Protein AF-Q93EH0-F1 (afdb_monomer_lite)

pLDDT: mean 97.56, std 3.27, range [65.31, 98.75]

Sequence (112 aa):
GHLRIEVIVDENNVIQAAFLTSTLWRGLETIVKNRDPRDAGFIVQRICGVCTYSHYKAGITAVENALGIKPPLNAILTRTLMNISLFLHDHAVHFYTLHGLDWCDITSALKL

Structure (mmCIF, N/CA/C/O backbone):
data_AF-Q93EH0-F1
#
_entry.id   AF-Q93EH0-F1
#
loop_
_atom_site.group_PDB
_atom_site.id
_atom_site.type_symbol
_atom_site.label_atom_id
_atom_site.label_alt_id
_atom_site.label_comp_id
_atom_site.label_asym_id
_atom_site.label_entity_id
_atom_site.label_seq_id
_atom_site.pdbx_PDB_ins_code
_atom_site.Cartn_x
_atom_site.Cartn_y
_atom_site.Cartn_z
_atom_site.occupancy
_atom_site.B_iso_or_equiv
_atom_site.auth_seq_id
_atom_site.auth_comp_id
_atom_site.auth_asym_id
_atom_site.auth_atom_id
_atom_site.pdbx_PDB_model_num
ATOM 1 N N . GLY A 1 1 ? -0.797 -1.488 -9.499 1.00 96.19 1 GLY A N 1
ATOM 2 C CA . GLY A 1 1 ? -1.873 -0.513 -9.787 1.00 96.19 1 GLY A CA 1
ATOM 3 C C . GLY A 1 1 ? -1.893 -0.230 -11.274 1.00 96.19 1 GLY A C 1
ATOM 4 O O . GLY A 1 1 ? -1.385 -1.061 -12.011 1.00 96.19 1 GLY A O 1
ATOM 5 N N . HIS A 1 2 ? -2.426 0.912 -11.709 1.00 98.19 2 HIS A N 1
ATOM 6 C CA . HIS A 1 2 ? -2.367 1.319 -13.118 1.00 98.19 2 HIS A CA 1
ATOM 7 C C . HIS A 1 2 ? -1.693 2.682 -13.224 1.00 98.19 2 HIS A C 1
ATOM 9 O O . HIS A 1 2 ? -2.154 3.655 -12.623 1.00 98.19 2 HIS A O 1
ATOM 15 N N . LEU A 1 3 ? -0.585 2.719 -13.955 1.00 98.25 3 LEU A N 1
ATOM 16 C CA . LEU A 1 3 ? 0.229 3.903 -14.164 1.00 98.25 3 LEU A CA 1
ATOM 17 C C . LEU A 1 3 ? 0.721 3.892 -15.609 1.00 98.25 3 LEU A C 1
ATOM 19 O O . LEU A 1 3 ? 1.171 2.855 -16.093 1.00 98.25 3 LEU A O 1
ATOM 23 N N . ARG A 1 4 ? 0.627 5.035 -16.285 1.00 98.38 4 ARG A N 1
ATOM 24 C CA . ARG A 1 4 ? 1.237 5.272 -17.594 1.00 98.38 4 ARG A CA 1
ATOM 25 C C . ARG A 1 4 ? 2.307 6.343 -17.435 1.00 98.38 4 ARG A C 1
ATOM 27 O O . ARG A 1 4 ? 2.030 7.395 -16.860 1.00 98.38 4 ARG A O 1
ATOM 34 N N . ILE A 1 5 ? 3.502 6.060 -17.942 1.00 98.38 5 ILE A N 1
ATOM 35 C CA . ILE A 1 5 ? 4.621 7.000 -17.989 1.00 98.38 5 ILE A CA 1
ATOM 36 C C . ILE A 1 5 ? 5.030 7.162 -19.452 1.00 98.38 5 ILE A C 1
ATOM 38 O O . ILE A 1 5 ? 5.207 6.169 -20.154 1.00 98.38 5 ILE A O 1
ATOM 42 N N . GLU A 1 6 ? 5.155 8.405 -19.901 1.00 98.56 6 GLU A N 1
ATOM 43 C CA . GLU A 1 6 ? 5.656 8.773 -21.227 1.00 98.56 6 GLU A CA 1
ATOM 44 C C . GLU A 1 6 ? 6.868 9.680 -21.062 1.00 98.56 6 GLU A C 1
ATOM 46 O O . GLU A 1 6 ? 6.897 10.508 -20.152 1.00 98.56 6 GLU A O 1
ATOM 51 N N . VAL A 1 7 ? 7.863 9.541 -21.933 1.00 98.56 7 VAL A N 1
ATOM 52 C CA . VAL A 1 7 ? 9.077 10.360 -21.894 1.00 98.56 7 VAL A CA 1
ATOM 53 C C . VAL A 1 7 ? 9.411 10.892 -23.280 1.00 98.56 7 VAL A C 1
ATOM 55 O O . VAL A 1 7 ? 9.182 10.214 -24.280 1.00 98.56 7 VAL A O 1
ATOM 58 N N . ILE A 1 8 ? 9.960 12.104 -23.330 1.00 98.62 8 ILE A N 1
ATOM 59 C CA . ILE A 1 8 ? 10.605 12.659 -24.523 1.00 98.62 8 ILE A CA 1
ATOM 60 C C . ILE A 1 8 ? 12.105 12.499 -24.317 1.00 98.62 8 ILE A C 1
ATOM 62 O O . ILE A 1 8 ? 12.627 12.934 -23.290 1.00 98.62 8 ILE A O 1
ATOM 66 N N . VAL A 1 9 ? 12.779 11.878 -25.280 1.00 98.56 9 VAL A N 1
ATOM 67 C CA . VAL A 1 9 ? 14.231 11.677 -25.269 1.00 98.56 9 VAL A CA 1
ATOM 68 C C . VAL A 1 9 ? 14.882 12.478 -26.389 1.00 98.56 9 VAL A C 1
ATOM 70 O O . VAL A 1 9 ? 14.271 12.673 -27.442 1.00 98.56 9 VAL A O 1
ATOM 73 N N . ASP A 1 10 ? 16.095 12.966 -26.152 1.00 98.19 10 ASP A N 1
ATOM 74 C CA . ASP A 1 10 ? 16.908 13.595 -27.193 1.00 98.19 10 ASP A CA 1
ATOM 75 C C . ASP A 1 10 ? 17.671 12.563 -28.047 1.00 98.19 10 ASP A C 1
ATOM 77 O O . ASP A 1 10 ? 17.573 11.349 -27.854 1.00 98.19 10 ASP A O 1
ATOM 81 N N . GLU A 1 11 ? 18.461 13.063 -28.998 1.00 98.19 11 GLU A N 1
ATOM 82 C CA . GLU A 1 11 ? 19.335 12.274 -29.876 1.00 98.19 11 GLU A CA 1
ATOM 83 C C . GLU A 1 11 ? 20.427 11.471 -29.143 1.00 98.19 11 GLU A C 1
ATOM 85 O O . GLU A 1 11 ? 20.978 10.531 -29.714 1.00 98.19 11 GLU A O 1
ATOM 90 N N . ASN A 1 12 ? 20.701 11.785 -27.872 1.00 98.31 12 ASN A N 1
ATOM 91 C CA . ASN A 1 12 ? 21.665 11.091 -27.016 1.00 98.31 12 ASN A CA 1
ATOM 92 C C . ASN A 1 12 ? 20.985 10.149 -26.001 1.00 98.31 12 ASN A C 1
ATOM 94 O O . ASN A 1 12 ? 21.639 9.682 -25.067 1.00 98.31 12 ASN A O 1
ATOM 98 N N . ASN A 1 13 ? 19.694 9.838 -26.182 1.00 98.00 13 ASN A N 1
ATOM 99 C CA . ASN A 1 13 ? 18.872 9.018 -25.281 1.00 98.00 13 ASN A CA 1
ATOM 100 C C . ASN A 1 13 ? 18.711 9.590 -23.858 1.00 98.00 13 ASN A C 1
ATOM 102 O O . ASN A 1 13 ? 18.437 8.842 -22.915 1.00 98.00 13 ASN A O 1
ATOM 106 N N . VAL A 1 14 ? 18.850 10.904 -23.677 1.00 98.44 14 VAL A N 1
ATOM 107 C CA . VAL A 1 14 ? 18.612 11.560 -22.384 1.00 98.44 14 VAL A CA 1
ATOM 108 C C . VAL A 1 14 ? 17.152 11.992 -22.296 1.00 98.44 14 VAL A C 1
ATOM 110 O O . VAL A 1 14 ? 16.618 12.611 -23.214 1.00 98.44 14 VAL A O 1
ATOM 113 N N . ILE A 1 15 ? 16.494 11.674 -21.177 1.00 98.50 15 ILE A N 1
ATOM 114 C CA . ILE A 1 15 ? 15.118 12.107 -20.901 1.00 98.50 15 ILE A CA 1
ATOM 115 C C . ILE A 1 15 ? 15.095 13.631 -20.730 1.00 98.50 15 ILE A C 1
ATOM 117 O O . ILE A 1 15 ? 15.681 14.163 -19.791 1.00 98.50 15 ILE A O 1
ATOM 121 N N . GLN A 1 16 ? 14.367 14.319 -21.606 1.00 98.50 16 GLN A N 1
ATOM 122 C CA . GLN A 1 16 ? 14.169 15.772 -21.592 1.00 98.50 16 GLN A CA 1
ATOM 123 C C . GLN A 1 16 ? 12.863 16.174 -20.895 1.00 98.50 16 GLN A C 1
ATOM 125 O O . GLN A 1 16 ? 12.756 17.254 -20.317 1.00 98.50 16 GLN A O 1
ATOM 130 N N . ALA A 1 17 ? 11.858 15.296 -20.932 1.00 98.44 17 ALA A N 1
ATOM 131 C CA . ALA A 1 17 ? 10.591 15.475 -20.233 1.00 98.44 17 ALA A CA 1
ATOM 132 C C . ALA A 1 17 ? 9.963 14.121 -19.889 1.00 98.44 17 ALA A C 1
ATOM 134 O O . ALA A 1 17 ? 10.140 13.148 -20.622 1.00 98.44 17 ALA A O 1
ATOM 135 N N . ALA A 1 18 ? 9.195 14.080 -18.800 1.00 98.44 18 ALA A N 1
ATOM 136 C CA . ALA A 1 18 ? 8.446 12.909 -18.362 1.00 98.44 18 ALA A CA 1
ATOM 137 C C . ALA A 1 18 ? 7.014 13.303 -17.982 1.00 98.44 18 ALA A C 1
ATOM 139 O O . ALA A 1 18 ? 6.791 14.299 -17.292 1.00 98.44 18 ALA A O 1
ATOM 140 N N . PHE A 1 19 ? 6.049 12.498 -18.407 1.00 98.31 19 PHE A N 1
ATOM 141 C CA . PHE A 1 19 ? 4.626 12.673 -18.146 1.00 98.31 19 PHE A CA 1
ATOM 142 C C . PHE A 1 19 ? 4.106 11.443 -17.417 1.00 98.31 19 PHE A C 1
ATOM 144 O O . PHE A 1 19 ? 4.358 10.312 -17.831 1.00 98.31 19 PHE A O 1
ATOM 151 N N . LEU A 1 20 ? 3.361 11.660 -16.335 1.00 98.12 20 LEU A N 1
ATOM 152 C CA . LEU A 1 20 ? 2.817 10.600 -15.496 1.00 98.12 20 LEU A CA 1
ATOM 153 C C . LEU A 1 20 ? 1.295 10.717 -15.446 1.00 98.12 20 LEU A C 1
ATOM 155 O O . LEU A 1 20 ? 0.757 11.748 -15.052 1.00 98.12 20 LEU A O 1
ATOM 159 N N . THR A 1 21 ? 0.604 9.646 -15.833 1.00 98.25 21 THR A N 1
ATOM 160 C CA . THR A 1 21 ? -0.860 9.574 -15.829 1.00 98.25 21 THR A CA 1
ATOM 161 C C . THR A 1 21 ? -1.325 8.377 -15.011 1.00 98.25 21 THR A C 1
ATOM 163 O O . THR A 1 21 ? -1.051 7.222 -15.347 1.00 98.25 21 THR A O 1
ATOM 166 N N . SER A 1 22 ? -2.081 8.647 -13.948 1.00 97.25 22 SER A N 1
ATOM 167 C CA . SER A 1 22 ? -2.819 7.621 -13.209 1.00 97.25 22 SER A CA 1
ATOM 168 C C . SER A 1 22 ? -4.036 7.187 -14.021 1.00 97.25 22 SER A C 1
ATOM 170 O O . SER A 1 22 ? -4.922 7.991 -14.298 1.00 97.25 22 SER A O 1
ATOM 172 N N . THR A 1 23 ? -4.098 5.912 -14.394 1.00 97.81 23 THR A N 1
ATOM 173 C CA . THR A 1 23 ? -5.114 5.382 -15.324 1.00 97.81 23 THR A CA 1
ATOM 174 C C . THR A 1 23 ? -6.233 4.600 -14.628 1.00 97.81 23 THR A C 1
ATOM 176 O O . THR A 1 23 ? -6.969 3.856 -15.269 1.00 97.81 23 THR A O 1
ATOM 179 N N . LEU A 1 24 ? -6.386 4.767 -13.310 1.00 97.62 24 LEU A N 1
ATOM 180 C CA . LEU A 1 24 ? -7.442 4.138 -12.514 1.00 97.62 24 LEU A CA 1
ATOM 181 C C . LEU A 1 24 ? -8.082 5.144 -11.554 1.00 97.62 24 LEU A C 1
ATOM 183 O O . LEU A 1 24 ? -7.385 5.841 -10.818 1.00 97.62 24 LEU A O 1
ATOM 187 N N . TRP A 1 25 ? -9.412 5.115 -11.465 1.00 97.69 25 TRP A N 1
ATOM 188 C CA . TRP A 1 25 ? -10.180 5.786 -10.419 1.00 97.69 25 TRP A CA 1
ATOM 189 C C . TRP A 1 25 ? -11.342 4.903 -9.949 1.00 97.69 25 TRP A C 1
ATOM 191 O O . TRP A 1 25 ? -11.954 4.195 -10.742 1.00 97.69 25 TRP A O 1
ATOM 201 N N . ARG A 1 26 ? -11.633 4.932 -8.641 1.00 98.25 26 ARG A N 1
ATOM 202 C CA . ARG A 1 26 ? -12.756 4.193 -8.022 1.00 98.25 26 ARG A CA 1
ATOM 203 C C . ARG A 1 26 ? -13.684 5.057 -7.164 1.00 98.25 26 ARG A C 1
ATOM 205 O O . ARG A 1 26 ? -14.740 4.584 -6.769 1.00 98.25 26 ARG A O 1
ATOM 212 N N . GLY A 1 27 ? -13.292 6.289 -6.830 1.00 97.62 27 GLY A N 1
ATOM 213 C CA . GLY A 1 27 ? -14.171 7.237 -6.137 1.00 97.62 27 GLY A CA 1
ATOM 214 C C . GLY A 1 27 ? -14.553 6.891 -4.695 1.00 97.62 27 GLY A C 1
ATOM 215 O O . GLY A 1 27 ? -15.677 7.178 -4.287 1.00 97.62 27 GLY A O 1
ATOM 216 N N . LEU A 1 28 ? -13.645 6.311 -3.897 1.00 97.94 28 LEU A N 1
ATOM 217 C CA . LEU A 1 28 ? -13.937 5.917 -2.504 1.00 97.94 28 LEU A CA 1
ATOM 218 C C . LEU A 1 28 ? -14.408 7.093 -1.631 1.00 97.94 28 LEU A C 1
ATOM 220 O O . LEU A 1 28 ? -15.271 6.913 -0.777 1.00 97.94 28 LEU A O 1
ATOM 224 N N . GLU A 1 29 ? -13.917 8.303 -1.898 1.00 97.94 29 GLU A N 1
ATOM 225 C CA . GLU A 1 29 ? -14.345 9.545 -1.236 1.00 97.94 29 GLU A CA 1
ATOM 226 C C . GLU A 1 29 ? -15.822 9.870 -1.488 1.00 97.94 29 GLU A C 1
ATOM 228 O O . GLU A 1 29 ? -16.480 10.476 -0.648 1.00 97.94 29 GLU A O 1
ATOM 233 N N . THR A 1 30 ? -16.365 9.463 -2.639 1.00 98.25 30 THR A N 1
ATOM 234 C CA . THR A 1 30 ? -17.798 9.593 -2.931 1.00 98.25 30 THR A CA 1
ATOM 235 C C . THR A 1 30 ? -18.586 8.465 -2.276 1.00 98.25 30 THR A C 1
ATOM 237 O O . THR A 1 30 ? -19.627 8.719 -1.680 1.00 98.25 30 THR A O 1
ATOM 240 N N . ILE A 1 31 ? -18.069 7.235 -2.327 1.00 98.19 31 ILE A N 1
ATOM 241 C CA . ILE A 1 31 ? -18.731 6.037 -1.780 1.00 98.19 31 ILE A CA 1
ATOM 242 C C . ILE A 1 31 ? -18.926 6.122 -0.259 1.00 98.19 31 ILE A C 1
ATOM 244 O O . ILE A 1 31 ? -19.929 5.624 0.260 1.00 98.19 31 ILE A O 1
ATOM 248 N N . VAL A 1 32 ? -17.975 6.734 0.452 1.00 97.94 32 VAL A N 1
ATOM 249 C CA . VAL A 1 32 ? -18.010 6.853 1.918 1.00 97.94 32 VAL A CA 1
ATOM 250 C C . VAL A 1 32 ? -18.979 7.936 2.413 1.00 97.94 32 VAL A C 1
ATOM 252 O O . VAL A 1 32 ? -19.321 7.957 3.594 1.00 97.94 32 VAL A O 1
ATOM 255 N N . LYS A 1 33 ? -19.467 8.825 1.536 1.00 97.81 33 LYS A N 1
ATOM 256 C CA . LYS A 1 33 ? -20.437 9.862 1.923 1.00 97.81 33 LYS A CA 1
ATOM 257 C C . LYS A 1 33 ? -21.714 9.229 2.467 1.00 97.81 33 LYS A C 1
ATOM 259 O O . LYS A 1 33 ? -22.212 8.249 1.917 1.00 97.81 33 LYS A O 1
ATOM 264 N N . ASN A 1 34 ? -22.258 9.828 3.526 1.00 97.19 34 ASN A N 1
ATOM 265 C CA . ASN A 1 34 ? -23.486 9.389 4.201 1.00 97.19 34 ASN A CA 1
ATOM 266 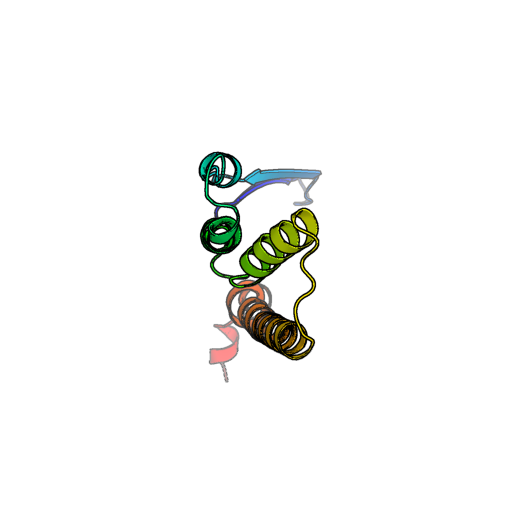C C . ASN A 1 34 ? -23.447 7.938 4.717 1.00 97.19 34 ASN A C 1
ATOM 268 O O . ASN A 1 34 ? -24.493 7.354 4.996 1.00 97.19 34 ASN A O 1
ATOM 272 N N . ARG A 1 35 ? -22.256 7.341 4.835 1.00 97.88 35 ARG A N 1
ATOM 273 C CA . ARG A 1 35 ? -22.065 6.070 5.534 1.00 97.88 35 ARG A CA 1
ATOM 274 C C . ARG A 1 35 ? -21.928 6.323 7.023 1.00 97.88 35 ARG A C 1
ATOM 276 O O . ARG A 1 35 ? -21.554 7.417 7.443 1.00 97.88 35 ARG A O 1
ATOM 283 N N . ASP A 1 36 ? -22.215 5.294 7.809 1.00 98.19 36 ASP A N 1
ATOM 284 C CA . ASP A 1 36 ? -21.943 5.349 9.234 1.00 98.19 36 ASP A CA 1
ATOM 285 C C . ASP A 1 36 ? -20.433 5.572 9.446 1.00 98.19 36 ASP A C 1
ATOM 287 O O . ASP A 1 36 ? -19.627 4.839 8.862 1.00 98.19 36 ASP A O 1
ATOM 291 N N . PRO A 1 37 ? -20.013 6.562 10.256 1.00 97.75 37 PRO A N 1
ATOM 292 C CA . PRO A 1 37 ? -18.597 6.807 10.514 1.00 97.75 37 PRO A CA 1
ATOM 293 C C . PRO A 1 37 ? -17.852 5.564 11.018 1.00 97.75 37 PRO A C 1
ATOM 295 O O . PRO A 1 37 ? -16.671 5.399 10.723 1.00 97.75 37 PRO A O 1
ATOM 298 N N . ARG A 1 38 ? -18.530 4.644 11.715 1.00 97.81 38 ARG A N 1
ATOM 299 C CA . ARG A 1 38 ? -17.934 3.385 12.192 1.00 97.81 38 ARG A CA 1
ATOM 300 C C . ARG A 1 38 ? -17.512 2.461 11.045 1.00 97.81 38 ARG A C 1
ATOM 302 O O . ARG A 1 38 ? -16.546 1.716 11.195 1.00 97.81 38 ARG A O 1
ATOM 309 N N . ASP A 1 39 ? -18.167 2.563 9.890 1.00 98.00 39 ASP A N 1
ATOM 310 C CA . ASP A 1 39 ? -17.853 1.775 8.694 1.00 98.00 39 ASP A CA 1
ATOM 311 C C . ASP A 1 39 ? -16.756 2.410 7.830 1.00 98.00 39 ASP A C 1
ATOM 313 O O . ASP A 1 39 ? -16.181 1.742 6.964 1.00 98.00 39 ASP A O 1
ATOM 317 N N . ALA A 1 40 ? -16.431 3.690 8.059 1.00 97.38 40 ALA A N 1
ATOM 318 C CA . ALA A 1 40 ? -15.500 4.445 7.224 1.00 97.38 40 ALA A CA 1
ATOM 319 C C . ALA A 1 40 ? -14.148 3.734 7.094 1.00 97.38 40 ALA A C 1
ATOM 321 O O . ALA A 1 40 ? -13.665 3.549 5.978 1.00 97.38 40 ALA A O 1
ATOM 322 N N . GLY A 1 41 ? -13.585 3.256 8.213 1.00 97.38 41 GLY A N 1
ATOM 323 C CA . GLY A 1 41 ? -12.333 2.498 8.235 1.00 97.38 41 GLY A CA 1
ATOM 324 C C . GLY A 1 41 ? -12.374 1.256 7.341 1.00 97.38 41 GLY A C 1
ATOM 325 O O . GLY A 1 41 ? -11.452 1.039 6.556 1.00 97.38 41 GLY A O 1
ATOM 326 N N . PHE A 1 42 ? -13.453 0.469 7.396 1.00 97.44 42 PHE A N 1
ATOM 327 C CA . PHE A 1 42 ? -13.597 -0.744 6.584 1.00 97.44 42 PHE A CA 1
ATOM 328 C C . PHE A 1 42 ? -13.719 -0.440 5.092 1.00 97.44 42 PHE A C 1
ATOM 330 O O . PHE A 1 42 ? -13.114 -1.145 4.277 1.00 97.44 42 PHE A O 1
ATOM 337 N N . ILE A 1 43 ? -14.459 0.609 4.734 1.00 97.94 43 ILE A N 1
ATOM 338 C CA . ILE A 1 43 ? -14.647 1.030 3.342 1.00 97.94 43 ILE A CA 1
ATOM 339 C C . ILE A 1 43 ? -13.317 1.524 2.764 1.00 97.94 43 ILE A C 1
ATOM 341 O O . ILE A 1 43 ? -12.852 1.007 1.745 1.00 97.94 43 ILE A O 1
ATOM 345 N N . VAL A 1 44 ? -12.662 2.479 3.432 1.00 98.00 44 VAL A N 1
ATOM 346 C CA . VAL A 1 44 ? -11.426 3.090 2.915 1.00 98.00 44 VAL A CA 1
ATOM 347 C C . VAL A 1 44 ? -10.228 2.148 2.986 1.00 98.00 44 VAL A C 1
ATOM 349 O O . VAL A 1 44 ? -9.300 2.299 2.198 1.00 98.00 44 VAL A O 1
ATOM 352 N N . GLN A 1 45 ? -10.254 1.112 3.833 1.00 98.19 45 GLN A N 1
ATOM 353 C CA . GLN A 1 45 ? -9.239 0.053 3.814 1.00 98.19 45 GLN A CA 1
ATOM 354 C C . GLN A 1 45 ? -9.058 -0.545 2.411 1.00 98.19 45 GLN A C 1
ATOM 356 O O . GLN A 1 45 ? -7.947 -0.880 2.011 1.00 98.19 45 GLN A O 1
ATOM 361 N N . ARG A 1 46 ? -10.139 -0.631 1.624 1.00 98.06 46 ARG A N 1
ATOM 362 C CA . ARG A 1 46 ? -10.104 -1.210 0.276 1.00 98.06 46 ARG A CA 1
ATOM 363 C C . ARG A 1 46 ? -9.509 -0.251 -0.758 1.00 98.06 46 ARG A C 1
ATOM 365 O O . ARG A 1 46 ? -9.480 -0.583 -1.941 1.00 98.06 46 ARG A O 1
ATOM 372 N N . ILE A 1 47 ? -8.993 0.917 -0.360 1.00 98.38 47 ILE A N 1
ATOM 373 C CA . ILE A 1 47 ? -8.200 1.776 -1.248 1.00 98.38 47 ILE A CA 1
ATOM 374 C C . ILE A 1 47 ? -6.951 1.030 -1.736 1.00 98.38 47 ILE A C 1
ATOM 376 O O . ILE A 1 47 ? -6.636 1.120 -2.920 1.00 98.38 47 ILE A O 1
ATOM 380 N N . CYS A 1 48 ? -6.284 0.241 -0.898 1.00 98.44 48 CYS A N 1
ATOM 381 C CA . CYS A 1 48 ? -5.091 -0.484 -1.321 1.00 98.44 48 CYS A CA 1
ATOM 382 C C . CYS A 1 48 ? -4.961 -1.820 -0.591 1.00 98.44 48 CYS A C 1
ATOM 384 O O . CYS A 1 48 ? -5.036 -1.867 0.632 1.00 98.44 48 CYS A O 1
ATOM 386 N N . GLY A 1 49 ? -4.741 -2.898 -1.347 1.00 98.12 49 GLY A N 1
ATOM 387 C CA . GLY A 1 49 ? -4.488 -4.231 -0.794 1.00 98.12 49 GLY A CA 1
ATOM 388 C C . GLY A 1 49 ? -3.032 -4.478 -0.388 1.00 98.12 49 GLY A C 1
ATOM 389 O O . GLY A 1 49 ? -2.777 -5.432 0.334 1.00 98.12 49 GLY A O 1
ATOM 390 N N . VAL A 1 50 ? -2.094 -3.629 -0.830 1.00 98.38 50 VAL A N 1
ATOM 391 C CA . VAL A 1 50 ? -0.662 -3.731 -0.492 1.00 98.38 50 VAL A CA 1
ATOM 392 C C . VAL A 1 50 ? -0.410 -3.087 0.870 1.00 98.38 50 VAL A C 1
ATOM 394 O O . VAL A 1 50 ? -0.148 -3.789 1.841 1.00 98.38 50 VAL A O 1
ATOM 397 N N . CYS A 1 51 ? -0.666 -1.780 0.999 1.00 97.88 51 CYS A N 1
ATOM 398 C CA . CYS A 1 51 ? -0.611 -1.061 2.277 1.00 97.88 51 CYS A CA 1
ATOM 399 C C . CYS A 1 51 ? -1.886 -1.274 3.129 1.00 97.88 51 CYS A C 1
ATOM 401 O O . CYS A 1 51 ? -2.488 -0.339 3.663 1.00 97.88 51 CYS A O 1
ATOM 403 N N . THR A 1 52 ? -2.301 -2.540 3.247 1.00 97.31 52 THR A N 1
ATOM 404 C CA . THR A 1 52 ? -3.651 -3.022 3.604 1.00 97.31 52 THR A CA 1
ATOM 405 C C . THR A 1 52 ? -4.229 -2.518 4.931 1.00 97.31 52 THR A C 1
ATOM 407 O O . THR A 1 52 ? -5.441 -2.531 5.131 1.00 97.31 52 THR A O 1
ATOM 410 N N . TYR A 1 53 ? -3.392 -2.066 5.863 1.00 98.12 53 TYR A N 1
ATOM 411 C CA . TYR A 1 53 ? -3.820 -1.577 7.177 1.00 98.12 53 TYR A CA 1
ATOM 412 C C . TYR A 1 53 ? -3.779 -0.047 7.300 1.00 98.12 53 TYR A C 1
ATOM 414 O O . TYR A 1 53 ? -4.523 0.531 8.094 1.00 98.12 53 TYR A O 1
ATOM 422 N N . SER A 1 54 ? -2.962 0.630 6.492 1.00 98.19 54 SER A N 1
ATOM 423 C CA . SER A 1 54 ? -2.707 2.068 6.625 1.00 98.19 54 SER A CA 1
ATOM 424 C C . SER A 1 54 ? -3.980 2.899 6.472 1.00 98.19 54 SER A C 1
ATOM 426 O O . SER A 1 54 ? -4.253 3.771 7.297 1.00 98.19 54 SER A O 1
ATOM 428 N N . HIS A 1 55 ? -4.809 2.587 5.471 1.00 98.44 55 HIS A N 1
ATOM 429 C CA . HIS A 1 55 ? -6.074 3.293 5.260 1.00 98.44 55 HIS A CA 1
ATOM 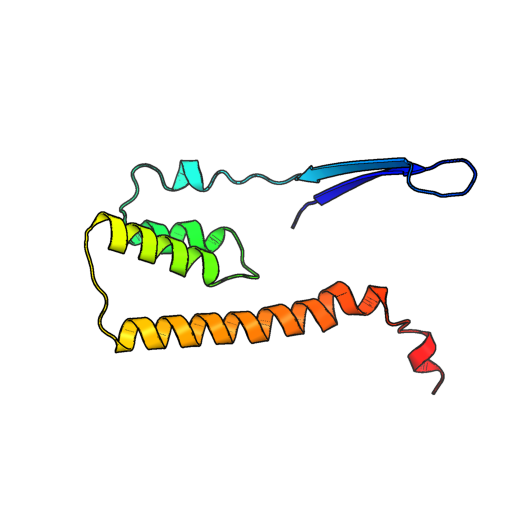430 C C . HIS A 1 55 ? -7.118 2.974 6.336 1.00 98.44 55 HIS A C 1
ATOM 432 O O . HIS A 1 55 ? -7.830 3.878 6.765 1.00 98.44 55 HIS A O 1
ATOM 438 N N . TYR A 1 56 ? -7.181 1.728 6.823 1.00 98.12 56 TYR A N 1
ATOM 439 C CA . TYR A 1 56 ? -8.063 1.374 7.940 1.00 98.12 56 TYR A CA 1
ATOM 440 C C . TYR A 1 56 ? -7.705 2.177 9.194 1.00 98.12 56 TYR A C 1
ATOM 442 O O . TYR A 1 56 ? -8.571 2.830 9.773 1.00 98.12 56 TYR A O 1
ATOM 450 N N . LYS A 1 57 ? -6.414 2.187 9.565 1.00 98.12 57 LYS A N 1
ATOM 451 C CA . LYS A 1 57 ? -5.886 2.956 10.700 1.00 98.12 57 LYS A CA 1
ATOM 452 C C . LYS A 1 57 ? -6.218 4.443 10.562 1.00 98.12 57 LYS A C 1
ATOM 454 O O . LYS A 1 57 ? -6.727 5.033 11.507 1.00 98.12 57 LYS A O 1
ATOM 459 N N . ALA A 1 58 ? -5.971 5.033 9.392 1.00 98.19 58 ALA A N 1
ATOM 460 C CA . ALA A 1 58 ? -6.302 6.433 9.137 1.00 98.19 58 ALA A CA 1
ATOM 461 C C . ALA A 1 58 ? -7.810 6.704 9.279 1.00 98.19 58 ALA A C 1
ATOM 463 O O . ALA A 1 58 ? -8.194 7.667 9.939 1.00 98.19 58 ALA A O 1
ATOM 464 N N . GLY A 1 59 ? -8.660 5.832 8.725 1.00 97.94 59 GLY A N 1
ATOM 465 C CA . GLY A 1 59 ? -10.115 5.959 8.801 1.00 97.94 59 GLY A CA 1
ATOM 466 C C . GLY A 1 59 ? -10.647 5.904 10.233 1.00 97.94 59 GLY A C 1
ATOM 467 O O . GLY A 1 59 ? -11.392 6.794 10.638 1.00 97.94 59 GLY A O 1
ATOM 468 N N . ILE A 1 60 ? -10.229 4.914 11.031 1.00 98.00 60 ILE A N 1
ATOM 469 C CA . ILE A 1 60 ? -10.675 4.818 12.431 1.00 98.00 60 ILE A CA 1
ATOM 470 C C . ILE A 1 60 ? -10.131 5.971 13.282 1.00 98.00 60 ILE A C 1
ATOM 472 O O . ILE A 1 60 ? -10.871 6.521 14.090 1.00 98.00 60 ILE A O 1
ATOM 476 N N . THR A 1 61 ? -8.878 6.393 13.074 1.00 98.12 61 THR A N 1
ATOM 477 C CA . THR A 1 61 ? -8.283 7.502 13.835 1.00 98.12 61 THR A CA 1
ATOM 478 C C . THR A 1 61 ? -8.941 8.838 13.496 1.00 98.12 61 THR A C 1
ATOM 480 O O . THR A 1 61 ? -9.126 9.659 14.392 1.00 98.12 61 THR A O 1
ATOM 483 N N . ALA A 1 62 ? -9.357 9.051 12.244 1.00 98.31 62 ALA A N 1
ATOM 484 C CA . ALA A 1 62 ? -10.121 10.236 11.858 1.00 98.31 62 ALA A CA 1
ATOM 485 C C . ALA A 1 62 ? -11.488 10.292 12.562 1.00 98.31 62 ALA A C 1
ATOM 487 O O . ALA A 1 62 ? -11.871 11.335 13.088 1.00 98.31 62 ALA A O 1
ATOM 488 N N . VAL A 1 63 ? -12.200 9.163 12.629 1.00 98.50 63 VAL A N 1
ATOM 489 C CA . VAL A 1 63 ? -13.504 9.063 13.309 1.00 98.50 63 VAL A CA 1
ATOM 490 C C . VAL A 1 63 ? -13.355 9.251 14.818 1.00 98.50 63 VAL A C 1
ATOM 492 O O . VAL A 1 63 ? -14.116 10.000 15.426 1.00 98.50 63 VAL A O 1
ATOM 495 N N . GLU A 1 64 ? -12.348 8.623 15.426 1.00 98.62 64 GLU A N 1
ATOM 496 C CA . GLU A 1 64 ? -12.031 8.798 16.846 1.00 98.62 64 GLU A CA 1
ATOM 497 C C . GLU A 1 64 ? -11.719 10.255 17.177 1.00 98.62 64 GLU A C 1
ATOM 499 O O . GLU A 1 64 ? -12.234 10.783 18.162 1.00 98.62 64 GLU A O 1
ATOM 504 N N . ASN A 1 65 ? -10.925 10.920 16.333 1.00 98.56 65 ASN A N 1
ATOM 505 C CA . ASN A 1 65 ? -10.608 12.332 16.495 1.00 98.56 65 ASN A CA 1
ATOM 506 C C . ASN A 1 65 ? -11.860 13.214 16.394 1.00 98.56 65 ASN A C 1
ATOM 508 O O . ASN A 1 65 ? -12.069 14.054 17.268 1.00 98.56 65 ASN A O 1
ATOM 512 N N . ALA A 1 66 ? -12.718 12.980 15.397 1.00 98.44 66 ALA A N 1
ATOM 513 C CA . ALA A 1 66 ? -13.959 13.732 15.209 1.00 98.44 66 ALA A CA 1
ATOM 514 C C . ALA A 1 66 ? -14.940 13.583 16.387 1.00 98.44 66 ALA A C 1
ATOM 516 O O . ALA A 1 66 ? -15.675 14.517 16.698 1.00 98.44 66 ALA A O 1
ATOM 517 N N . LEU A 1 67 ? -14.942 12.424 17.052 1.00 98.31 67 LEU A N 1
ATOM 518 C CA . LEU A 1 67 ? -15.823 12.121 18.185 1.00 98.31 67 LEU A CA 1
ATOM 519 C C . LEU A 1 67 ? -15.169 12.350 19.560 1.00 98.31 67 LEU A C 1
ATOM 521 O O . LEU A 1 67 ? -15.795 12.080 20.584 1.00 98.31 67 LEU A O 1
ATOM 525 N N . GLY A 1 68 ? -13.915 12.811 19.614 1.00 98.31 68 GLY A N 1
ATOM 526 C CA . GLY A 1 68 ? -13.181 13.001 20.871 1.00 98.31 68 GLY A CA 1
ATOM 527 C C . GLY A 1 68 ? -12.871 11.699 21.627 1.00 98.31 68 GLY A C 1
ATOM 528 O O . GLY A 1 68 ? -12.644 11.722 22.838 1.00 98.31 68 GLY A O 1
ATOM 529 N N . ILE A 1 69 ? -12.859 10.558 20.934 1.00 98.50 69 ILE A N 1
ATOM 530 C CA . ILE A 1 69 ? -12.617 9.237 21.521 1.00 98.50 69 ILE A CA 1
ATOM 531 C C . ILE A 1 69 ? -11.115 9.028 21.722 1.00 98.50 69 ILE A C 1
ATOM 533 O O . ILE A 1 69 ? -10.314 9.199 20.803 1.00 98.50 69 ILE A O 1
ATOM 537 N N . LYS A 1 70 ? -10.730 8.591 22.926 1.00 98.19 70 LYS A N 1
ATOM 538 C CA . LYS A 1 70 ? -9.359 8.182 23.253 1.00 98.19 70 LYS A CA 1
ATOM 539 C C . LYS A 1 70 ? -9.301 6.667 23.466 1.00 98.19 70 LYS A C 1
ATOM 541 O O . LYS A 1 70 ? -9.830 6.187 24.469 1.00 98.19 70 LYS A O 1
ATOM 546 N N . PRO A 1 71 ? -8.672 5.903 22.556 1.00 97.88 71 PRO A N 1
ATOM 547 C CA . PRO A 1 71 ? -8.508 4.465 22.733 1.00 97.88 71 PRO A CA 1
ATOM 548 C C . PRO A 1 71 ? -7.642 4.139 23.961 1.00 97.88 71 PRO A C 1
ATOM 550 O O . PRO A 1 71 ? -6.707 4.886 24.264 1.00 97.88 71 PRO A O 1
ATOM 553 N N . PRO A 1 72 ? -7.886 3.009 24.649 1.00 98.50 72 PRO A N 1
ATOM 554 C CA . PRO A 1 72 ? -7.011 2.556 25.723 1.00 98.50 72 PRO A CA 1
ATOM 555 C C . PRO A 1 72 ? -5.626 2.185 25.177 1.00 98.50 72 PRO A C 1
ATOM 557 O O . PRO A 1 72 ? -5.483 1.799 24.013 1.00 98.50 72 PRO A O 1
ATOM 560 N N . LEU A 1 73 ? -4.606 2.228 26.038 1.00 98.25 73 LEU A N 1
ATOM 561 C CA . LEU A 1 73 ? -3.213 1.961 25.660 1.00 98.25 73 LEU A CA 1
ATOM 562 C C . LEU A 1 73 ? -3.044 0.636 24.898 1.00 98.25 73 LEU A C 1
ATOM 564 O O . LEU A 1 73 ? -2.381 0.605 23.867 1.00 98.25 73 LEU A O 1
ATOM 568 N N . ASN A 1 74 ? -3.704 -0.437 25.338 1.00 98.69 74 ASN A N 1
ATOM 569 C CA . ASN A 1 74 ? -3.608 -1.747 24.683 1.00 98.69 74 ASN A CA 1
ATOM 570 C C . ASN A 1 74 ? -4.123 -1.728 23.234 1.00 98.69 74 ASN A C 1
ATOM 572 O O . ASN A 1 74 ? -3.563 -2.408 22.372 1.00 98.69 74 ASN A O 1
ATOM 576 N N . ALA A 1 75 ? -5.146 -0.919 22.937 1.00 98.31 75 ALA A N 1
ATOM 577 C CA . ALA A 1 75 ? -5.621 -0.736 21.569 1.00 98.31 75 ALA A CA 1
ATOM 578 C C . ALA A 1 75 ? -4.572 0.001 20.725 1.00 98.31 75 ALA A C 1
ATOM 580 O O . ALA A 1 75 ? -4.285 -0.417 19.606 1.00 98.31 75 ALA A O 1
ATOM 581 N N . ILE A 1 76 ? -3.949 1.050 21.271 1.00 98.19 76 ILE A N 1
ATOM 582 C CA . ILE A 1 76 ? -2.878 1.797 20.594 1.00 98.19 76 ILE A CA 1
ATOM 583 C C . ILE A 1 76 ? -1.684 0.879 20.302 1.00 98.19 76 ILE A C 1
ATOM 585 O O . ILE A 1 76 ? -1.214 0.835 19.167 1.00 98.19 76 ILE A O 1
ATOM 589 N N . LEU A 1 77 ? -1.236 0.097 21.287 1.00 98.50 77 LEU A N 1
ATOM 590 C CA . LEU A 1 77 ? -0.122 -0.84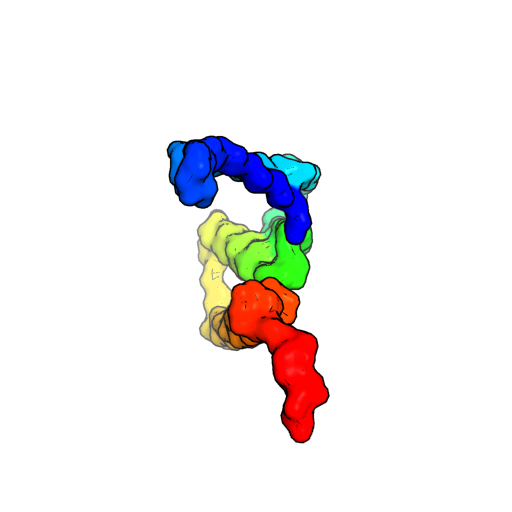1 21.128 1.00 98.50 77 LEU A CA 1
ATOM 591 C C . LEU A 1 77 ? -0.425 -1.913 20.076 1.00 98.50 77 LEU A C 1
ATOM 593 O O . LEU A 1 77 ? 0.397 -2.148 19.194 1.00 98.50 77 LEU A O 1
ATOM 597 N N . THR A 1 78 ? -1.628 -2.493 20.098 1.00 98.50 78 THR A N 1
ATOM 598 C CA . THR A 1 78 ? -2.058 -3.466 19.080 1.00 98.50 78 THR A CA 1
ATOM 599 C C . THR A 1 78 ? -2.030 -2.846 17.682 1.00 98.50 78 THR A C 1
ATOM 601 O O . THR A 1 78 ? -1.469 -3.423 16.751 1.00 98.50 78 THR A O 1
ATOM 604 N N . ARG A 1 79 ? -2.557 -1.625 17.528 1.00 98.12 79 ARG A N 1
ATOM 605 C CA . ARG A 1 79 ? -2.541 -0.901 16.248 1.00 98.12 79 ARG A CA 1
ATOM 606 C C . ARG A 1 79 ? -1.121 -0.589 15.774 1.00 98.12 79 ARG A C 1
ATOM 608 O O . ARG A 1 79 ? -0.878 -0.590 14.568 1.00 98.12 79 ARG A O 1
ATOM 615 N N . THR A 1 80 ? -0.199 -0.315 16.692 1.00 97.94 80 THR A N 1
ATOM 616 C CA . THR A 1 80 ? 1.222 -0.105 16.387 1.00 97.94 80 THR A CA 1
ATOM 617 C C . THR A 1 80 ? 1.887 -1.396 15.919 1.00 97.94 80 THR A C 1
ATOM 619 O O . THR A 1 80 ? 2.563 -1.374 14.893 1.00 97.94 80 THR A O 1
ATOM 622 N N . LEU A 1 81 ? 1.634 -2.527 16.587 1.00 98.56 81 LEU A N 1
ATOM 623 C CA . LEU A 1 81 ? 2.135 -3.839 16.162 1.00 98.56 81 LEU A CA 1
ATOM 624 C C . LEU A 1 81 ? 1.646 -4.200 14.753 1.00 98.56 81 LEU A C 1
ATOM 626 O O . LEU A 1 81 ? 2.451 -4.588 13.910 1.00 98.56 81 LEU A O 1
ATOM 630 N N . MET A 1 82 ? 0.359 -3.987 14.461 1.00 98.38 82 MET A N 1
ATOM 631 C CA . MET A 1 82 ? -0.193 -4.188 13.113 1.00 98.38 82 MET A CA 1
ATOM 632 C C . MET A 1 82 ? 0.494 -3.300 12.065 1.00 98.38 82 MET A C 1
ATOM 634 O O . MET A 1 82 ? 0.794 -3.754 10.964 1.00 98.38 82 MET A O 1
ATOM 638 N N . ASN A 1 83 ? 0.786 -2.042 12.405 1.00 98.00 83 ASN A N 1
ATOM 639 C CA . ASN A 1 83 ? 1.471 -1.115 11.505 1.00 98.00 83 ASN A CA 1
ATOM 640 C C . ASN A 1 83 ? 2.920 -1.539 11.222 1.00 98.00 83 ASN A C 1
ATOM 642 O O . ASN A 1 83 ? 3.373 -1.432 10.087 1.00 98.00 83 ASN A O 1
ATOM 646 N N . ILE A 1 84 ? 3.643 -2.017 12.239 1.00 98.38 84 ILE A N 1
ATOM 647 C CA . ILE A 1 84 ? 5.018 -2.517 12.084 1.00 98.38 84 ILE A CA 1
ATOM 648 C C . ILE A 1 84 ? 5.024 -3.818 11.275 1.00 98.38 84 ILE A C 1
ATOM 650 O O . ILE A 1 84 ? 5.853 -3.975 10.384 1.00 98.38 84 ILE A O 1
ATOM 654 N N . SER A 1 85 ? 4.072 -4.719 11.531 1.00 98.56 85 SER A N 1
ATOM 655 C CA . SER A 1 85 ? 3.904 -5.943 10.742 1.00 98.56 85 SER A CA 1
ATOM 656 C C . SER A 1 85 ? 3.676 -5.627 9.263 1.00 98.56 85 SER A C 1
ATOM 658 O O . SER A 1 85 ? 4.353 -6.206 8.413 1.00 98.56 85 SER A O 1
ATOM 660 N N . LEU A 1 86 ? 2.807 -4.653 8.956 1.00 98.62 86 LEU A N 1
ATOM 661 C CA . LEU A 1 86 ? 2.627 -4.176 7.587 1.00 98.62 86 LEU A CA 1
ATOM 662 C C . LEU A 1 86 ? 3.932 -3.619 7.012 1.00 98.62 86 LEU A C 1
ATOM 664 O O . LEU A 1 86 ? 4.293 -3.981 5.901 1.00 98.62 86 LEU A O 1
ATOM 668 N N . PHE A 1 87 ? 4.640 -2.763 7.751 1.00 98.44 87 PHE A N 1
ATOM 669 C CA . PHE A 1 87 ? 5.879 -2.147 7.275 1.00 98.44 87 PHE A CA 1
ATOM 670 C C . PHE A 1 87 ? 6.922 -3.196 6.866 1.00 98.44 87 PHE A C 1
ATOM 672 O O . PHE A 1 87 ? 7.449 -3.135 5.757 1.00 98.44 87 PHE A O 1
ATOM 679 N N . LEU A 1 88 ? 7.167 -4.183 7.734 1.00 98.44 88 LEU A N 1
ATOM 680 C CA . LEU A 1 88 ? 8.131 -5.255 7.481 1.00 98.44 88 LEU A CA 1
ATOM 681 C C . LEU A 1 88 ? 7.729 -6.118 6.280 1.00 98.44 88 LEU A C 1
ATOM 683 O O . LEU A 1 88 ? 8.574 -6.427 5.443 1.00 98.44 88 LEU A O 1
ATOM 687 N N . HIS A 1 89 ? 6.447 -6.475 6.178 1.00 98.69 89 HIS A N 1
ATOM 688 C CA . HIS A 1 89 ? 5.932 -7.245 5.049 1.00 98.69 89 HIS A CA 1
ATOM 689 C C . HIS A 1 89 ? 6.043 -6.465 3.732 1.00 98.69 89 HIS A C 1
ATOM 691 O O . HIS A 1 89 ? 6.628 -6.957 2.771 1.00 98.69 89 HIS A O 1
ATOM 697 N N . ASP A 1 90 ? 5.500 -5.246 3.693 1.00 98.62 90 ASP A N 1
ATOM 698 C CA . ASP A 1 90 ? 5.405 -4.422 2.485 1.00 98.62 90 ASP A CA 1
ATOM 699 C C . ASP A 1 90 ? 6.800 -4.116 1.922 1.00 98.62 90 ASP A C 1
ATOM 701 O O . ASP A 1 90 ? 7.058 -4.341 0.745 1.00 98.62 90 ASP A O 1
ATOM 705 N N . HIS A 1 91 ? 7.756 -3.728 2.775 1.00 98.44 91 HIS A N 1
ATOM 706 C CA . HIS A 1 91 ? 9.099 -3.359 2.314 1.00 98.44 91 HIS A CA 1
ATOM 707 C C . HIS A 1 91 ? 9.898 -4.557 1.800 1.00 98.44 91 HIS A C 1
ATOM 709 O O . HIS A 1 91 ? 10.565 -4.445 0.771 1.00 98.44 91 HIS A O 1
ATOM 715 N N . ALA A 1 92 ? 9.823 -5.706 2.477 1.00 98.50 92 ALA A N 1
ATOM 716 C CA . ALA A 1 92 ? 10.503 -6.911 2.015 1.00 98.50 92 ALA A CA 1
ATOM 717 C C . ALA A 1 92 ? 9.917 -7.397 0.680 1.00 98.50 92 ALA A C 1
ATOM 719 O O . ALA A 1 92 ? 10.666 -7.670 -0.259 1.00 98.50 92 ALA A O 1
ATOM 720 N N . VAL A 1 93 ? 8.585 -7.448 0.566 1.00 98.62 93 VAL A N 1
ATOM 721 C CA . VAL A 1 93 ? 7.910 -7.849 -0.677 1.00 98.62 93 VAL A CA 1
ATOM 722 C C . VAL A 1 93 ? 8.204 -6.860 -1.801 1.00 98.62 93 VAL A C 1
ATOM 724 O O . VAL A 1 93 ? 8.558 -7.288 -2.898 1.00 98.62 93 VAL A O 1
ATOM 727 N N . HIS A 1 94 ? 8.130 -5.553 -1.540 1.00 98.75 94 HIS A N 1
ATOM 728 C CA . HIS A 1 94 ? 8.488 -4.526 -2.514 1.00 98.75 94 HIS A CA 1
AT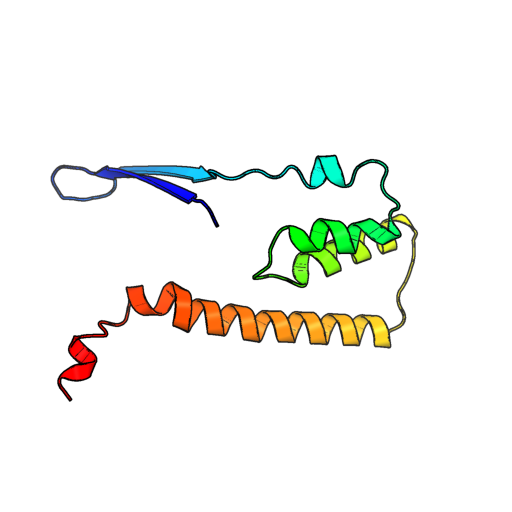OM 729 C C . HIS A 1 94 ? 9.920 -4.718 -3.016 1.00 98.75 94 HIS A C 1
ATOM 731 O O . HIS A 1 94 ? 10.146 -4.761 -4.223 1.00 98.75 94 HIS A O 1
ATOM 737 N N . PHE A 1 95 ? 10.885 -4.871 -2.106 1.00 98.50 95 PHE A N 1
ATOM 738 C CA . PHE A 1 95 ? 12.283 -5.022 -2.488 1.00 98.50 95 PHE A CA 1
ATOM 739 C C . PHE A 1 95 ? 12.511 -6.275 -3.336 1.00 98.50 95 PHE A C 1
ATOM 741 O O . PHE A 1 95 ? 13.024 -6.161 -4.440 1.00 98.50 95 PHE A O 1
ATOM 748 N N . TYR A 1 96 ? 12.103 -7.455 -2.869 1.00 98.19 96 TYR A N 1
ATOM 749 C CA . TYR A 1 96 ? 12.439 -8.700 -3.567 1.00 98.19 96 TYR A CA 1
ATOM 750 C C . TYR A 1 96 ? 11.542 -8.998 -4.771 1.00 98.19 96 TYR A C 1
ATOM 752 O O . TYR A 1 96 ? 12.016 -9.552 -5.756 1.00 98.19 96 TYR A O 1
ATOM 760 N N . THR A 1 97 ? 10.251 -8.666 -4.699 1.00 97.94 97 THR A N 1
ATOM 761 C CA . THR A 1 97 ? 9.263 -9.103 -5.704 1.00 97.94 97 THR A CA 1
ATOM 762 C C . THR A 1 97 ? 8.945 -8.024 -6.735 1.00 97.94 97 THR A C 1
ATOM 764 O O . THR A 1 97 ? 8.588 -8.362 -7.859 1.00 97.94 97 THR A O 1
ATOM 767 N N . LEU A 1 98 ? 9.041 -6.738 -6.375 1.00 98.06 98 LEU A N 1
ATOM 768 C CA . LEU A 1 98 ? 8.718 -5.642 -7.296 1.00 98.06 98 LEU A CA 1
ATOM 769 C C . LEU A 1 98 ? 9.984 -4.994 -7.858 1.00 98.06 98 LEU A C 1
ATOM 771 O O . LEU A 1 98 ? 10.119 -4.896 -9.068 1.00 98.06 98 LEU A O 1
ATOM 775 N N . HIS A 1 99 ? 10.897 -4.567 -6.988 1.00 98.44 99 HIS A N 1
ATOM 776 C CA . HIS A 1 99 ? 12.057 -3.763 -7.377 1.00 98.44 99 HIS A CA 1
ATOM 777 C C . HIS A 1 99 ? 13.297 -4.611 -7.698 1.00 98.44 99 HIS A C 1
ATOM 779 O O . HIS A 1 99 ? 14.170 -4.180 -8.438 1.00 98.44 99 HIS A O 1
ATOM 785 N N . GLY A 1 100 ? 13.402 -5.821 -7.146 1.00 97.38 100 GLY A N 1
ATOM 786 C CA . GLY A 1 100 ? 14.620 -6.633 -7.216 1.00 97.38 100 GLY A CA 1
ATOM 787 C C . GLY A 1 100 ? 15.040 -6.989 -8.641 1.00 97.38 100 GLY A C 1
ATOM 788 O O . GLY A 1 100 ? 16.230 -7.011 -8.942 1.00 97.38 100 GLY A O 1
ATOM 789 N N . LEU A 1 101 ? 14.075 -7.203 -9.537 1.00 96.38 101 LEU A N 1
ATOM 790 C CA . LEU A 1 101 ? 14.342 -7.557 -10.934 1.00 96.38 101 LEU A CA 1
ATOM 791 C C . LEU A 1 101 ? 14.888 -6.390 -11.769 1.00 96.38 101 LEU A C 1
ATOM 793 O O . LEU A 1 101 ? 15.439 -6.637 -12.837 1.00 96.38 101 LEU A O 1
ATOM 797 N N . ASP A 1 102 ? 14.819 -5.156 -11.265 1.00 97.69 102 ASP A N 1
ATOM 798 C CA . ASP A 1 102 ? 15.480 -4.009 -11.896 1.00 97.69 102 ASP A CA 1
ATOM 799 C C . ASP A 1 102 ? 17.006 -4.041 -11.669 1.00 97.69 102 ASP A C 1
ATOM 801 O O . ASP A 1 102 ? 17.762 -3.406 -12.402 1.00 97.69 102 ASP A O 1
ATOM 805 N N . TRP A 1 103 ? 17.474 -4.805 -10.671 1.00 96.62 103 TRP A N 1
ATOM 806 C CA . TRP A 1 103 ? 18.885 -4.889 -10.263 1.00 96.62 103 TRP A CA 1
ATOM 807 C C . TRP A 1 103 ? 19.513 -6.266 -10.492 1.00 96.62 103 TRP A C 1
ATOM 809 O O . TRP A 1 103 ? 20.734 -6.379 -10.614 1.00 96.62 103 TRP A O 1
ATOM 819 N N . CYS A 1 104 ? 18.704 -7.326 -10.502 1.00 95.19 104 CYS A N 1
ATOM 820 C CA . CYS A 1 104 ? 19.175 -8.706 -10.535 1.00 95.19 104 CYS A CA 1
ATOM 821 C C . CYS A 1 104 ? 18.904 -9.368 -11.895 1.00 95.19 104 CYS A C 1
ATOM 823 O O . CYS A 1 104 ? 17.7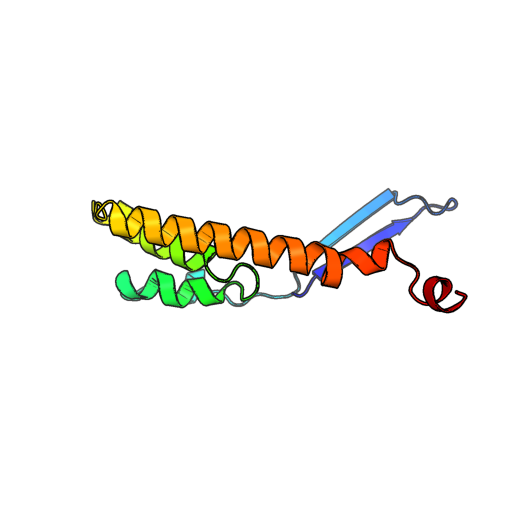65 -9.710 -12.207 1.00 95.19 104 CYS A O 1
ATOM 825 N N . ASP A 1 105 ? 19.963 -9.648 -12.665 1.00 95.69 105 ASP A N 1
ATOM 826 C CA . ASP A 1 105 ? 19.878 -10.512 -13.852 1.00 95.69 105 ASP A CA 1
ATOM 827 C C . ASP A 1 105 ? 19.751 -11.988 -13.436 1.00 95.69 105 ASP A C 1
ATOM 829 O O . ASP A 1 105 ? 20.733 -12.670 -13.121 1.00 95.69 105 ASP A O 1
ATOM 833 N N . ILE A 1 106 ? 18.516 -12.490 -13.465 1.00 93.75 106 ILE A N 1
ATOM 834 C CA . ILE A 1 106 ? 18.180 -13.873 -13.106 1.00 93.75 106 ILE A CA 1
ATOM 835 C C . ILE A 1 106 ? 18.831 -14.915 -14.023 1.00 93.75 106 ILE A C 1
ATOM 837 O O . ILE A 1 106 ? 19.069 -16.039 -13.590 1.00 93.75 106 ILE A O 1
ATOM 841 N N . THR A 1 107 ? 19.139 -14.568 -15.276 1.00 94.88 107 THR A N 1
ATOM 842 C CA . THR A 1 107 ? 19.739 -15.509 -16.235 1.00 94.88 107 THR A CA 1
ATOM 843 C C . THR A 1 107 ? 21.233 -15.674 -15.990 1.00 94.88 107 THR A C 1
ATOM 845 O O . THR A 1 107 ? 21.772 -16.770 -16.152 1.00 94.88 107 THR A O 1
ATOM 848 N N . SER A 1 108 ? 21.894 -14.607 -15.535 1.00 95.62 108 SER A N 1
ATOM 849 C CA . SER A 1 108 ? 23.290 -14.645 -15.099 1.00 95.62 108 SER A CA 1
ATOM 850 C C . SER A 1 108 ? 23.481 -15.581 -13.900 1.00 95.62 108 SER A C 1
ATOM 852 O O . SER A 1 108 ? 24.430 -16.364 -13.873 1.00 95.62 108 SER A O 1
ATOM 854 N N . ALA A 1 109 ? 22.530 -15.590 -12.959 1.00 92.94 109 ALA A N 1
ATOM 855 C CA . ALA A 1 109 ? 22.575 -16.440 -11.767 1.00 92.94 109 ALA A CA 1
ATOM 856 C C . ALA A 1 109 ? 22.533 -17.956 -12.060 1.00 92.94 109 ALA A C 1
ATOM 858 O O . ALA 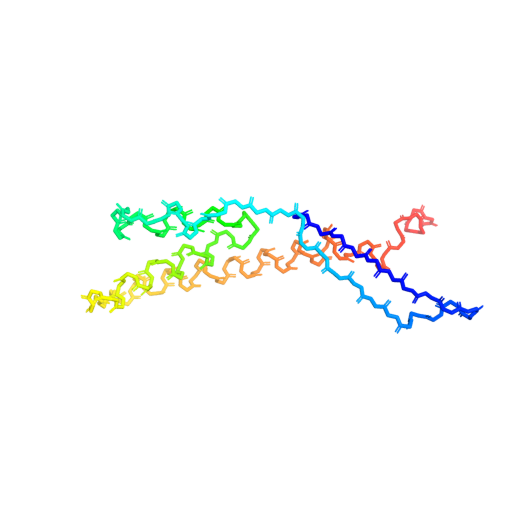A 1 109 ? 22.950 -18.744 -11.217 1.00 92.94 109 ALA A O 1
ATOM 859 N N . LEU A 1 110 ? 22.066 -18.373 -13.245 1.00 93.12 110 LEU A N 1
ATOM 860 C CA . LEU A 1 110 ? 22.002 -19.785 -13.659 1.00 93.12 110 LEU A CA 1
ATOM 861 C C . LEU A 1 110 ? 23.339 -20.345 -14.171 1.00 93.12 110 LEU A C 1
ATOM 863 O O . LEU A 1 110 ? 23.418 -21.529 -14.484 1.00 93.12 110 LEU A O 1
ATOM 867 N N . LYS A 1 111 ? 24.366 -19.503 -14.331 1.00 92.19 111 LYS A N 1
ATOM 868 C CA . LYS A 1 111 ? 25.680 -19.893 -14.877 1.00 92.19 111 LYS A CA 1
ATOM 869 C C . LYS A 1 111 ? 26.675 -20.368 -13.804 1.00 92.19 111 LYS A C 1
ATOM 871 O O . LYS A 1 111 ? 27.844 -20.570 -14.129 1.00 92.19 111 LYS A O 1
ATOM 876 N N . LEU A 1 112 ? 26.218 -20.493 -12.557 1.00 65.31 112 LEU A N 1
ATOM 877 C CA . LEU A 1 112 ? 26.928 -21.102 -11.425 1.00 65.31 112 LEU A CA 1
ATOM 878 C C . LEU A 1 112 ? 26.737 -22.621 -11.433 1.00 65.31 112 LEU A C 1
ATOM 880 O O . LEU A 1 112 ? 27.727 -23.320 -11.129 1.00 65.31 112 LEU A O 1
#

Radius of gyration: 20.57 Å; chains: 1; bounding box: 50×37×56 Å

InterPro domains:
  IPR001501 Nickel-dependent hydrogenase, large subunit [PF00374] (26-111)
  IPR018194 Nickel-dependent hydrogenase, large subunit, nickel binding site [PS00507] (26-51)
  IPR029014 [NiFe]-hydrogenase, large subunit [G3DSA:1.10.645.10] (1-112)
  IPR029014 [NiFe]-hydrogenase, large subunit [SSF56762] (1-110)
  IPR050867 [NiFe]/[NiFeSe] hydrogenase large subunit [PTHR42958] (1-111)

Organism: Helicobacter hepaticus (NCBI:txid32025)

Foldseek 3Di:
DDKDKDFDADPVRDTPDIDIDDPDDDPLVVVCPPPDLVCQLVSQLVVDPLLNNPSSVVSVVVSCVVVVHDDDPVVVVVSVVVNVVSVVVNVVCCCVPPVVVVPDDPVVVVVD

Secondary structure (DSSP, 8-state):
--EEEEEEE-TTS-EEEEEEEE-----HHHHTTTS-HHHHHHHHHTT-SSSTTHHHHHHHHHHHHHTT----HHHHHHHHHHHHHHHHHHHHHIIIIIIGGGT--TTGGGG-